Protein AF-A0A835IC21-F1 (afdb_monomer)

InterPro domains:
  IPR000070 Pectinesterase, catalytic [PF01095] (1-72)
  IPR002048 EF-hand domain [PS50222] (83-115)
  IPR011050 Pectin lyase fold/virulence factor [SSF51126] (4-83)
  IPR011992 EF-hand domain pair [SSF47473] (76-112)
  IPR012334 Pectin lyase fold [G3DSA:2.160.20.10] (1-68)

Sequence (115 aa):
MQFYICDLIRPEGWRPWNDTTDYFLDSLHYLEFENHGPVYSITGRVKWPGHHRLNDPRQATNFTVSEFIQGDLWLLSTSIEFLVGEEFDEWIRKVDVGYDGRIRYEEFIQRMVAK

Nearest PDB structures (foldseek):
  1xg2-assembly1_A  TM=9.188E-01  e=4.253E-06  Solanum lycopersicum
  1gq8-assembly1_A  TM=9.320E-01  e=1.401E-05  Daucus carota
  3ox6-assembly5_E  TM=3.677E-01  e=7.317E-01  Homo sapiens

pLDD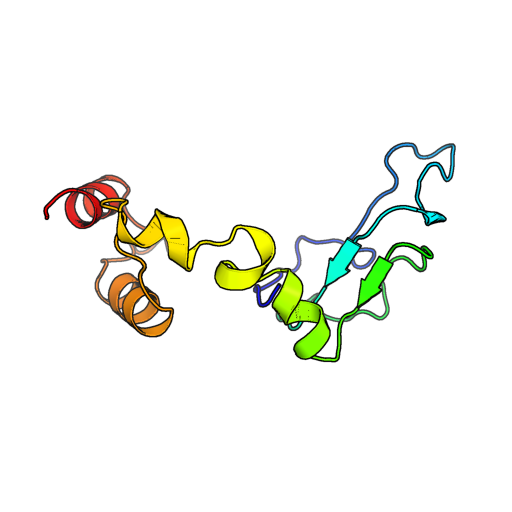T: mean 80.65, std 12.56, range [49.5, 94.94]

Organism: NCBI:txid261450

Mean predicted aligned error: 11.68 Å

Secondary structure (DSSP, 8-state):
---B--TTS-TT----SSTT--TTTTT--EEE-S-BSTT--GGGS---TTEEE--SHHHHHTTSHHHHH-GGGTGGGSS-----HHHHHHHHHHS---TTS---HHHHHHHHH--

Solvent-accessible surface area (backbone atoms only — not comparable to full-atom values): 7253 Å² total; per-residue (Å²): 109,65,43,82,39,60,75,86,54,58,56,37,76,68,76,73,93,45,98,89,51,78,74,55,42,67,74,42,85,47,78,47,32,76,53,39,56,86,52,47,59,66,89,47,39,63,88,41,74,16,51,42,76,53,84,52,69,78,69,53,47,58,73,34,59,56,63,58,69,45,32,79,82,49,48,83,76,44,95,63,82,81,65,52,70,70,56,42,53,54,45,58,71,72,44,78,58,42,100,84,75,44,73,53,65,70,64,51,49,51,69,74,62,73,118

Foldseek 3Di:
DQEEDEPVQDLQNDDDPDPPDCPCLQPAAAEDENYDYDSPDNPSHDPGNNYDYDPDVVVVVCVDCCNVVVCVVPVVVDPQDDQDPVSVVVVLVVFPQPPVRDGDPVSVCCVRPVD

Structure (mmCIF, N/CA/C/O backbone):
data_AF-A0A835IC21-F1
#
_entry.id   AF-A0A835IC21-F1
#
loop_
_atom_site.group_PDB
_atom_site.id
_atom_site.type_symbol
_atom_site.label_atom_id
_atom_site.label_alt_id
_atom_site.label_comp_id
_atom_site.label_asym_id
_atom_site.label_entity_id
_atom_site.label_seq_id
_atom_site.pdbx_PDB_ins_code
_atom_site.Cartn_x
_atom_site.Cartn_y
_atom_site.Cartn_z
_atom_site.occupancy
_atom_site.B_iso_or_equiv
_atom_site.auth_seq_id
_atom_site.auth_comp_id
_atom_site.auth_asym_id
_atom_site.auth_atom_id
_atom_site.pdbx_PDB_model_num
ATOM 1 N N . MET A 1 1 ? -2.817 -4.189 0.912 1.00 90.62 1 MET A N 1
ATOM 2 C CA . MET A 1 1 ? -2.297 -5.572 0.978 1.00 90.62 1 MET A CA 1
ATOM 3 C C . MET A 1 1 ? -3.426 -6.522 1.319 1.00 90.62 1 MET A C 1
ATOM 5 O O . MET A 1 1 ? -4.426 -6.033 1.820 1.00 90.62 1 MET A O 1
ATOM 9 N N . GLN A 1 2 ? -3.264 -7.823 1.062 1.00 91.81 2 GLN A N 1
ATOM 10 C CA . GLN A 1 2 ? -4.256 -8.862 1.374 1.00 91.81 2 GLN A CA 1
ATOM 11 C C . GLN A 1 2 ? -5.624 -8.612 0.716 1.00 91.81 2 GLN A C 1
ATOM 13 O O . GLN A 1 2 ? -6.671 -8.869 1.299 1.00 91.81 2 GLN A O 1
ATOM 18 N N . PHE A 1 3 ? -5.616 -8.108 -0.524 1.00 88.44 3 PHE A N 1
ATOM 19 C CA . PHE A 1 3 ? -6.832 -7.849 -1.300 1.00 88.44 3 PHE A CA 1
ATOM 20 C C . PHE A 1 3 ? -7.011 -8.841 -2.453 1.00 88.44 3 PHE A C 1
ATOM 22 O O . PHE A 1 3 ? -6.039 -9.350 -3.020 1.00 88.44 3 PHE A O 1
ATOM 29 N N . TYR A 1 4 ? -8.270 -9.051 -2.843 1.00 87.50 4 TYR A N 1
ATOM 30 C CA . TYR A 1 4 ? -8.621 -9.682 -4.112 1.00 87.50 4 TYR A CA 1
ATOM 31 C C . TYR A 1 4 ? -8.406 -8.695 -5.270 1.00 87.50 4 TYR A C 1
ATOM 33 O O . TYR A 1 4 ? -8.942 -7.587 -5.258 1.00 87.50 4 TYR A O 1
ATOM 41 N N . ILE A 1 5 ? -7.643 -9.103 -6.284 1.00 86.06 5 ILE A N 1
ATOM 42 C CA . ILE A 1 5 ? -7.370 -8.338 -7.504 1.00 86.06 5 ILE A CA 1
ATOM 43 C C . ILE A 1 5 ? -8.051 -9.036 -8.682 1.00 86.06 5 ILE A C 1
ATOM 45 O O . ILE A 1 5 ? -7.677 -10.147 -9.069 1.00 86.06 5 ILE A O 1
ATOM 49 N N . CYS A 1 6 ? -9.048 -8.367 -9.261 1.00 83.62 6 CYS A N 1
ATOM 50 C CA . CYS A 1 6 ? -9.743 -8.838 -10.455 1.00 83.62 6 CYS A CA 1
ATOM 51 C C . CYS A 1 6 ? -8.893 -8.683 -11.729 1.00 83.62 6 CYS A C 1
ATOM 53 O O . CYS A 1 6 ? -7.818 -8.083 -11.734 1.00 83.62 6 CYS A O 1
ATOM 55 N N . ASP A 1 7 ? -9.401 -9.219 -12.832 1.00 85.25 7 ASP A N 1
ATOM 56 C CA . ASP A 1 7 ? -8.752 -9.236 -14.143 1.00 85.25 7 ASP A CA 1
ATOM 57 C C . ASP A 1 7 ? -8.783 -7.904 -14.906 1.00 85.25 7 ASP A C 1
ATOM 59 O O . ASP A 1 7 ? -8.181 -7.787 -15.972 1.00 85.25 7 ASP A O 1
ATOM 63 N N . LEU A 1 8 ? -9.412 -6.871 -14.338 1.00 88.19 8 LEU A N 1
ATOM 64 C CA . LEU A 1 8 ? -9.409 -5.518 -14.896 1.00 88.19 8 LEU A CA 1
ATOM 65 C C . LEU A 1 8 ? -8.038 -4.829 -14.775 1.00 88.19 8 LEU A C 1
ATOM 67 O O . LEU A 1 8 ? -7.738 -3.891 -15.517 1.00 88.19 8 LEU A O 1
ATOM 71 N N . ILE A 1 9 ? -7.204 -5.261 -13.825 1.00 87.19 9 ILE A N 1
ATOM 72 C CA . ILE A 1 9 ? -5.878 -4.681 -13.610 1.00 87.19 9 ILE A CA 1
ATOM 73 C C . ILE A 1 9 ? -4.905 -5.240 -14.645 1.00 87.19 9 ILE A C 1
ATOM 75 O O . ILE A 1 9 ? -4.754 -6.452 -14.787 1.00 87.19 9 ILE A O 1
ATOM 79 N N . ARG A 1 10 ? -4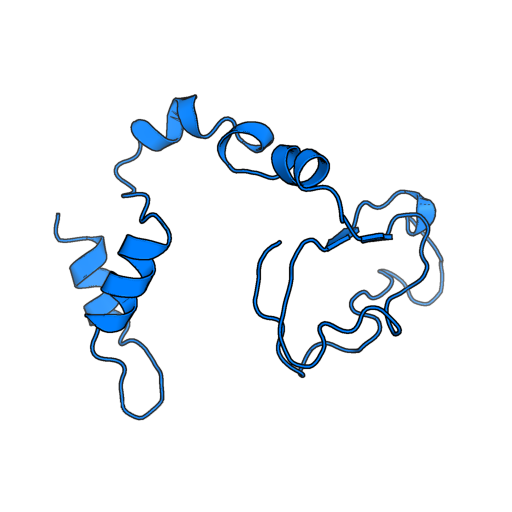.208 -4.346 -15.357 1.00 88.31 10 ARG A N 1
ATOM 80 C CA . ARG A 1 10 ? -3.192 -4.752 -16.336 1.00 88.31 10 ARG A CA 1
ATOM 81 C C . ARG A 1 10 ? -2.056 -5.534 -15.657 1.00 88.31 10 ARG A C 1
ATOM 83 O O . ARG A 1 10 ? -1.721 -5.211 -14.514 1.00 88.31 10 ARG A O 1
ATOM 90 N N . PRO A 1 11 ? -1.411 -6.498 -16.338 1.00 88.56 11 PRO A N 1
ATOM 91 C CA . PRO A 1 11 ? -0.324 -7.292 -15.757 1.00 88.56 11 PRO A CA 1
ATOM 92 C C . PRO A 1 11 ? 0.819 -6.459 -15.156 1.00 88.56 11 PRO A C 1
ATOM 94 O O . PRO A 1 11 ? 1.391 -6.863 -14.143 1.00 88.56 11 PRO A O 1
ATOM 97 N N . GLU A 1 12 ? 1.098 -5.280 -15.718 1.00 90.94 12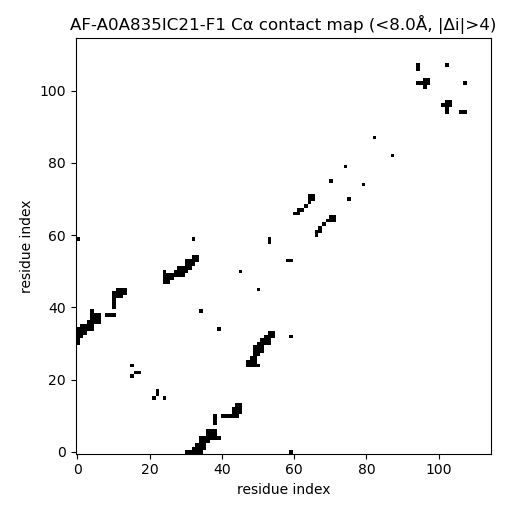 GLU A N 1
ATOM 98 C CA . GLU A 1 12 ? 2.109 -4.330 -15.237 1.00 90.94 12 GLU A CA 1
ATOM 99 C C . GLU A 1 12 ? 1.788 -3.777 -13.841 1.00 90.94 12 GLU A C 1
ATOM 101 O O . GLU A 1 12 ? 2.701 -3.441 -13.083 1.00 90.94 12 GLU A O 1
ATOM 106 N N . GLY A 1 13 ? 0.504 -3.730 -13.470 1.00 91.00 13 GLY A N 1
ATOM 107 C CA . GLY A 1 13 ? -0.018 -3.256 -12.184 1.00 91.00 13 GLY A CA 1
ATOM 108 C C . GLY A 1 13 ? 0.031 -1.736 -12.025 1.00 91.00 13 GLY A C 1
ATOM 109 O O . GLY A 1 13 ? -0.979 -1.104 -11.725 1.00 91.00 13 GLY A O 1
ATOM 110 N N . TRP A 1 14 ? 1.190 -1.143 -12.294 1.00 91.38 14 TRP A N 1
ATOM 111 C CA . TRP A 1 14 ? 1.477 0.274 -12.088 1.00 91.38 14 TRP A CA 1
ATOM 112 C C . TRP A 1 14 ? 1.776 0.969 -13.419 1.00 91.38 14 TRP A C 1
ATOM 114 O O . TRP A 1 14 ? 2.129 0.330 -14.411 1.00 91.38 14 TRP A O 1
ATOM 124 N N . ARG A 1 15 ? 1.608 2.294 -13.463 1.00 91.75 15 ARG A N 1
ATOM 125 C CA . ARG A 1 15 ? 1.932 3.116 -14.641 1.00 91.75 15 ARG A CA 1
ATOM 126 C C . ARG A 1 15 ? 2.753 4.339 -14.236 1.00 91.75 15 ARG A C 1
ATOM 128 O O . ARG A 1 15 ? 2.540 4.829 -13.124 1.00 91.75 15 ARG A O 1
ATOM 135 N N . PRO A 1 16 ? 3.695 4.793 -15.076 1.00 91.81 16 PRO A N 1
ATOM 136 C CA . PRO A 1 16 ? 4.447 5.993 -14.767 1.00 91.81 16 PRO A CA 1
ATOM 137 C C . PRO A 1 16 ? 3.485 7.178 -14.672 1.00 91.81 16 PRO A C 1
ATOM 139 O O . PRO A 1 16 ? 2.409 7.186 -15.277 1.00 91.81 16 PRO A O 1
ATOM 142 N N . TRP A 1 17 ? 3.866 8.181 -13.888 1.00 89.94 17 TRP A N 1
ATOM 143 C CA . TRP A 1 17 ? 3.110 9.429 -13.832 1.00 89.94 17 TRP A CA 1
ATOM 144 C C . TRP A 1 17 ? 3.181 10.187 -15.165 1.00 89.94 17 TRP A C 1
ATOM 146 O O . TRP A 1 17 ? 2.189 10.758 -15.612 1.00 89.94 17 TRP A O 1
ATOM 156 N N . ASN A 1 18 ? 4.354 10.166 -15.802 1.00 87.81 18 ASN A N 1
ATOM 157 C CA . ASN A 1 18 ? 4.615 10.770 -17.101 1.00 87.81 18 ASN A CA 1
ATOM 158 C C . ASN A 1 18 ? 5.297 9.743 -18.014 1.00 87.81 18 ASN A C 1
ATOM 160 O O . ASN A 1 18 ? 6.340 9.204 -17.658 1.00 87.81 18 ASN A O 1
ATOM 164 N N . ASP A 1 19 ? 4.746 9.529 -19.207 1.00 82.69 19 ASP A N 1
ATOM 165 C CA . ASP A 1 19 ? 5.241 8.549 -20.185 1.00 82.69 19 ASP A CA 1
ATOM 166 C C . ASP A 1 19 ? 6.586 8.936 -20.833 1.00 82.69 19 ASP A C 1
ATOM 168 O O . ASP A 1 19 ? 7.175 8.144 -21.564 1.00 82.69 19 ASP A O 1
ATOM 172 N N . THR A 1 20 ? 7.074 10.158 -20.595 1.00 80.50 20 THR A N 1
ATOM 173 C CA . THR A 1 20 ? 8.311 10.685 -21.205 1.00 80.50 20 THR A CA 1
ATOM 174 C C . THR A 1 20 ? 9.496 10.766 -20.245 1.00 80.50 20 THR A C 1
ATOM 176 O O . THR A 1 20 ? 10.610 11.046 -20.684 1.00 80.50 20 THR A O 1
ATOM 179 N N . THR A 1 21 ? 9.285 10.538 -18.946 1.00 77.88 21 THR A N 1
ATOM 180 C CA . THR A 1 21 ? 10.328 10.695 -17.922 1.00 77.88 21 THR A CA 1
ATOM 181 C C . THR A 1 21 ? 10.175 9.671 -16.810 1.00 77.88 21 THR A C 1
ATOM 183 O O . THR A 1 21 ? 9.103 9.580 -16.214 1.00 77.88 21 THR A O 1
ATOM 186 N N . ASP A 1 22 ? 11.277 9.032 -16.424 1.00 83.56 22 ASP A N 1
ATOM 187 C CA . ASP A 1 22 ? 11.331 8.034 -15.342 1.00 83.56 22 ASP A CA 1
ATOM 188 C C . ASP A 1 22 ? 11.315 8.654 -13.931 1.00 83.56 22 ASP A C 1
ATOM 190 O O . ASP A 1 22 ? 11.882 8.119 -12.978 1.00 83.56 22 ASP A O 1
ATOM 194 N N . TYR A 1 23 ? 10.684 9.817 -13.780 1.00 86.00 23 TYR A N 1
ATOM 195 C CA . TYR A 1 23 ? 10.702 10.569 -12.535 1.00 86.00 23 TYR A CA 1
ATOM 196 C C . TYR A 1 23 ? 10.050 9.764 -11.402 1.00 86.00 23 TYR A C 1
ATOM 198 O O . TYR A 1 23 ? 8.948 9.235 -11.558 1.00 86.00 23 TYR A O 1
ATOM 206 N N . PHE A 1 24 ? 10.748 9.688 -10.266 1.00 88.12 24 PHE A N 1
ATOM 207 C CA . PHE A 1 24 ? 10.377 8.954 -9.052 1.00 88.12 24 PHE A CA 1
ATOM 208 C C . PHE A 1 24 ? 10.315 7.428 -9.150 1.00 88.12 24 PHE A C 1
ATOM 210 O O . PHE A 1 24 ? 10.028 6.796 -8.137 1.00 88.12 24 PHE A O 1
ATOM 217 N N . LEU A 1 25 ? 10.560 6.803 -10.306 1.00 91.62 25 LEU A N 1
ATOM 218 C CA . LEU A 1 25 ? 10.443 5.340 -10.424 1.00 91.62 25 LEU A CA 1
ATOM 219 C C . LEU A 1 25 ? 11.463 4.595 -9.546 1.00 91.62 25 LEU A C 1
ATOM 221 O O . LEU A 1 25 ? 11.239 3.454 -9.141 1.00 91.62 25 LEU A O 1
ATOM 225 N N . ASP A 1 26 ? 12.573 5.252 -9.231 1.00 91.12 26 ASP A N 1
ATOM 226 C CA . ASP A 1 26 ? 13.617 4.782 -8.332 1.00 91.12 26 ASP A CA 1
ATOM 227 C C . ASP A 1 26 ? 13.354 5.099 -6.851 1.00 91.12 26 ASP A C 1
ATOM 229 O O . ASP A 1 26 ? 13.812 4.353 -5.989 1.00 91.12 26 ASP A O 1
ATOM 233 N N . SER A 1 27 ? 12.616 6.174 -6.554 1.00 92.00 27 SER A N 1
ATOM 234 C CA . SER A 1 27 ? 12.385 6.667 -5.189 1.00 92.00 27 SER A CA 1
ATOM 235 C C . SER A 1 27 ? 10.989 6.389 -4.625 1.00 92.00 27 SER A C 1
ATOM 237 O O . SER A 1 27 ? 10.748 6.633 -3.444 1.00 92.00 27 SER A O 1
ATOM 239 N N . LEU A 1 28 ? 10.030 5.975 -5.456 1.00 93.88 28 LEU A N 1
ATOM 240 C CA . LEU A 1 28 ? 8.682 5.625 -5.007 1.00 93.88 28 LEU A CA 1
ATOM 241 C C . LEU A 1 28 ? 8.704 4.354 -4.149 1.00 93.88 28 LEU A C 1
ATOM 243 O O . LEU A 1 28 ? 9.639 3.566 -4.210 1.00 93.88 28 LEU A O 1
ATOM 247 N N . HIS A 1 29 ? 7.647 4.134 -3.369 1.00 93.31 29 HIS A N 1
ATOM 248 C CA . HIS A 1 29 ? 7.471 2.908 -2.592 1.00 93.31 29 HIS A CA 1
ATOM 249 C C . HIS A 1 29 ? 6.096 2.309 -2.887 1.00 93.31 29 HIS A C 1
ATOM 251 O O . HIS A 1 29 ? 5.106 2.628 -2.228 1.00 93.31 29 HIS A O 1
ATOM 257 N N . TYR A 1 30 ? 6.026 1.451 -3.905 1.00 94.19 30 TYR A N 1
ATOM 258 C CA . TYR A 1 30 ? 4.821 0.691 -4.246 1.00 94.19 30 TYR A CA 1
ATOM 259 C C . TYR A 1 30 ? 4.955 -0.748 -3.783 1.00 94.19 30 TYR A C 1
ATOM 261 O O . TYR A 1 30 ? 5.918 -1.427 -4.126 1.00 94.19 30 TYR A O 1
ATOM 269 N N . LEU A 1 31 ? 3.980 -1.202 -2.995 1.00 93.81 31 LEU A N 1
ATOM 270 C CA . LEU A 1 31 ? 4.074 -2.441 -2.235 1.00 93.81 31 LEU A CA 1
ATOM 271 C C . LEU A 1 31 ? 2.882 -3.355 -2.515 1.00 93.81 31 LEU A C 1
ATOM 273 O O . LEU A 1 31 ? 1.726 -2.939 -2.433 1.00 93.81 31 LEU A O 1
ATOM 277 N N . GLU A 1 32 ? 3.164 -4.626 -2.783 1.00 92.62 32 GLU A N 1
ATOM 278 C CA . GLU A 1 32 ? 2.160 -5.689 -2.875 1.00 92.62 32 GLU A CA 1
ATOM 279 C C . GLU A 1 32 ? 2.503 -6.798 -1.866 1.00 92.62 32 GLU A C 1
ATOM 281 O O . GLU A 1 32 ? 3.631 -7.290 -1.842 1.00 92.62 32 GLU A O 1
ATOM 286 N N . PHE A 1 33 ? 1.535 -7.194 -1.032 1.00 92.81 33 PHE A N 1
ATOM 287 C CA . PHE A 1 33 ? 1.670 -8.258 -0.028 1.00 92.81 33 PHE A CA 1
ATOM 288 C C . PHE A 1 33 ? 0.399 -9.107 -0.021 1.00 92.81 33 PHE A C 1
ATOM 290 O O . PHE A 1 33 ? -0.692 -8.550 0.112 1.00 92.81 33 PHE A O 1
ATOM 297 N N . GLU A 1 34 ? 0.551 -10.421 -0.208 1.00 91.81 34 GLU A N 1
ATOM 298 C CA . GLU A 1 34 ? -0.514 -11.440 -0.121 1.00 91.81 34 GLU A CA 1
ATOM 299 C C . GLU A 1 34 ? -1.826 -11.117 -0.866 1.00 91.81 34 GLU A C 1
ATOM 301 O O . GLU A 1 34 ? -2.917 -11.525 -0.469 1.00 91.81 34 GLU A O 1
ATOM 306 N N . ASN A 1 35 ? -1.738 -10.400 -1.987 1.00 89.81 35 ASN A N 1
ATOM 307 C CA . ASN A 1 35 ? -2.886 -10.226 -2.873 1.00 89.81 35 ASN A CA 1
ATOM 308 C C . ASN A 1 35 ? -3.170 -11.531 -3.642 1.00 89.81 35 ASN A C 1
ATOM 310 O O . ASN A 1 35 ? -2.248 -12.283 -3.969 1.00 89.81 35 ASN A O 1
ATOM 314 N N . HIS A 1 36 ? -4.434 -11.781 -3.973 1.00 87.81 36 HIS A N 1
ATOM 315 C CA . HIS A 1 36 ? -4.888 -12.995 -4.665 1.00 87.81 36 HIS A CA 1
ATOM 316 C C . HIS A 1 36 ? -5.916 -12.660 -5.761 1.00 87.81 36 HIS A C 1
ATOM 318 O O . HIS A 1 36 ? -6.350 -11.519 -5.867 1.00 87.81 36 HIS A O 1
ATOM 324 N N . GLY A 1 37 ? -6.295 -13.630 -6.601 1.00 85.19 37 GLY A N 1
ATOM 325 C CA . GLY A 1 37 ? -7.206 -13.427 -7.742 1.00 85.19 37 GLY A CA 1
ATOM 326 C C . GLY A 1 37 ? -6.546 -13.728 -9.093 1.00 85.19 37 GLY A C 1
ATOM 327 O O . GLY A 1 37 ? -5.368 -14.055 -9.128 1.00 85.19 37 GLY A O 1
ATOM 328 N N . PRO A 1 38 ? -7.262 -13.663 -10.223 1.00 78.00 38 PRO A N 1
ATOM 329 C CA . PRO A 1 38 ? -6.778 -14.162 -11.518 1.00 78.00 38 PRO A CA 1
ATOM 330 C C . PRO A 1 38 ? -5.506 -13.469 -12.042 1.00 78.00 38 PRO A C 1
ATOM 332 O O . PRO A 1 38 ? -4.682 -14.117 -12.685 1.00 78.00 38 PRO A O 1
ATOM 335 N N . VAL A 1 39 ? -5.298 -12.184 -11.728 1.00 69.94 39 VAL A N 1
ATOM 336 C CA . VAL A 1 39 ? -4.130 -11.389 -12.178 1.00 69.94 39 VAL A CA 1
ATOM 337 C C . VAL A 1 39 ? -3.134 -11.134 -11.032 1.00 69.94 39 VAL A C 1
ATOM 339 O O . VAL A 1 39 ? -2.330 -10.198 -11.045 1.00 69.94 39 VAL A O 1
ATOM 342 N N . TYR A 1 40 ? -3.133 -12.023 -10.030 1.00 66.81 40 TYR A N 1
ATOM 343 C CA . TYR A 1 40 ? -2.131 -12.010 -8.958 1.00 66.81 40 TYR A CA 1
ATOM 344 C C . TYR A 1 40 ? -0.711 -12.295 -9.465 1.00 66.81 40 TYR A C 1
ATOM 346 O O . TYR A 1 40 ? 0.259 -11.995 -8.768 1.00 66.81 40 TYR A O 1
ATOM 354 N N . SER A 1 41 ? -0.576 -12.909 -10.651 1.00 69.25 41 SER A N 1
ATOM 355 C CA . SER A 1 41 ? 0.731 -13.292 -11.173 1.00 69.25 41 SER A CA 1
ATOM 356 C C . SER A 1 41 ? 1.626 -12.066 -11.334 1.00 69.25 41 SER A C 1
ATOM 358 O O . SER A 1 41 ? 1.366 -11.160 -12.124 1.00 69.25 41 SER A O 1
ATOM 360 N N . ILE A 1 42 ? 2.724 -12.075 -10.586 1.00 65.62 42 ILE A N 1
ATOM 361 C CA . ILE A 1 42 ? 3.699 -10.985 -10.533 1.00 65.62 42 ILE A CA 1
ATOM 362 C C . ILE A 1 42 ? 4.639 -10.949 -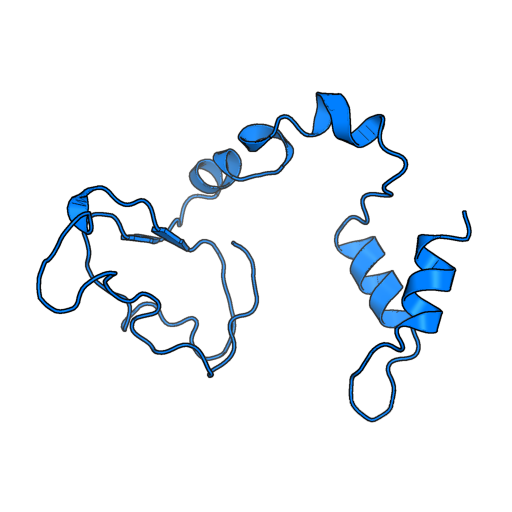11.738 1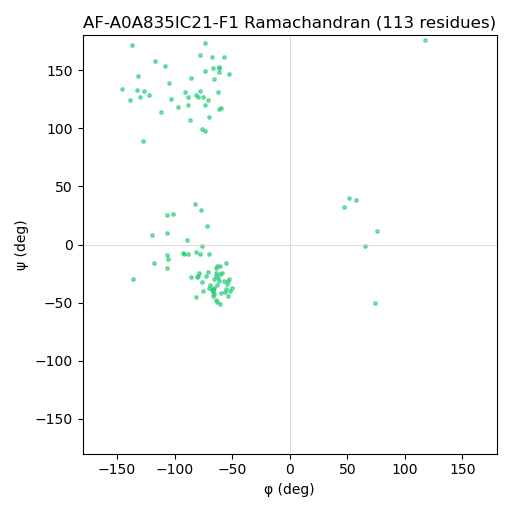.00 65.62 42 ILE A C 1
ATOM 364 O O . ILE A 1 42 ? 5.409 -10.005 -11.880 1.00 65.62 42 ILE A O 1
ATOM 368 N N . THR A 1 43 ? 4.607 -11.965 -12.606 1.00 73.75 43 THR A N 1
ATOM 369 C CA . THR A 1 43 ? 5.526 -12.072 -13.750 1.00 73.75 43 THR A CA 1
ATOM 370 C C . THR A 1 43 ? 5.403 -10.899 -14.719 1.00 73.75 43 THR A C 1
ATOM 372 O O . THR A 1 43 ? 6.362 -10.603 -15.425 1.00 73.75 43 THR A O 1
ATOM 375 N N . GLY A 1 44 ? 4.240 -10.241 -14.749 1.00 85.31 44 GLY A N 1
ATOM 376 C CA . GLY A 1 44 ? 3.982 -9.078 -15.595 1.00 85.31 44 GLY A CA 1
ATOM 377 C C . GLY A 1 44 ? 4.273 -7.724 -14.948 1.00 85.31 44 GLY A C 1
ATOM 378 O O . GLY A 1 44 ? 4.199 -6.730 -15.660 1.00 85.31 44 GLY A O 1
ATOM 379 N N . ARG A 1 45 ? 4.581 -7.654 -13.642 1.00 91.06 45 ARG A N 1
ATOM 380 C CA . ARG A 1 45 ? 4.709 -6.373 -12.926 1.00 91.06 45 ARG A CA 1
ATOM 381 C C . ARG A 1 45 ? 5.906 -5.560 -13.413 1.00 91.06 45 ARG A C 1
ATOM 383 O O . ARG A 1 45 ? 6.916 -6.105 -13.866 1.00 91.06 45 ARG A O 1
ATOM 390 N N . VAL A 1 46 ? 5.785 -4.239 -13.284 1.00 92.44 46 VAL A N 1
ATOM 391 C CA . VAL A 1 46 ? 6.888 -3.300 -13.526 1.00 92.44 46 VAL A CA 1
ATOM 392 C C . VAL A 1 46 ? 8.133 -3.682 -12.715 1.00 92.44 46 VAL A C 1
ATOM 394 O O . VAL A 1 46 ? 8.034 -4.182 -11.600 1.00 92.44 46 VAL A O 1
ATOM 397 N N . LYS A 1 47 ? 9.321 -3.427 -13.271 1.00 92.19 47 LYS A N 1
ATOM 398 C CA . LYS A 1 47 ? 10.619 -3.724 -12.630 1.00 92.19 47 LYS A CA 1
ATOM 399 C C . LYS A 1 47 ? 11.278 -2.482 -12.026 1.00 92.19 47 LYS A C 1
ATOM 401 O O . LYS A 1 47 ? 12.503 -2.390 -11.987 1.00 92.19 47 LYS A O 1
ATOM 406 N N . TRP A 1 48 ? 10.478 -1.489 -11.653 1.00 94.31 48 TRP A N 1
ATOM 407 C CA . TRP A 1 48 ? 11.003 -0.237 -11.118 1.00 94.31 48 TRP A CA 1
ATOM 408 C C . TRP A 1 48 ? 11.692 -0.474 -9.774 1.00 94.31 48 TRP A C 1
ATOM 410 O O .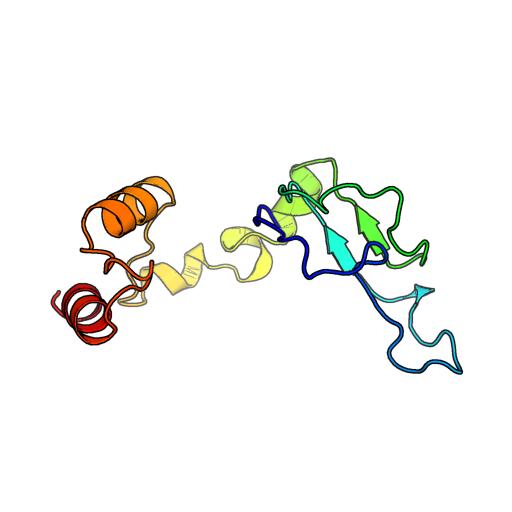 TRP A 1 48 ? 11.177 -1.273 -8.991 1.00 94.31 48 TRP A O 1
ATOM 420 N N . PRO A 1 49 ? 12.809 0.214 -9.472 1.00 94.00 49 PRO A N 1
ATOM 421 C CA . PRO A 1 49 ? 13.502 0.027 -8.200 1.00 94.00 49 PRO A CA 1
ATOM 422 C C . PRO A 1 49 ? 12.613 0.295 -6.981 1.00 94.00 49 PRO A C 1
ATOM 424 O O . PRO A 1 49 ? 12.780 -0.377 -5.969 1.00 94.00 49 PRO A O 1
ATOM 427 N N . GLY A 1 50 ? 11.650 1.216 -7.095 1.00 93.69 50 GLY A N 1
ATOM 428 C CA . GLY A 1 50 ? 10.688 1.536 -6.039 1.00 93.69 50 GLY A CA 1
ATOM 429 C C . GLY A 1 50 ? 9.482 0.588 -5.914 1.00 93.69 50 GLY A C 1
ATOM 430 O O . GLY A 1 50 ? 8.656 0.733 -5.009 1.00 93.69 50 GLY A O 1
ATOM 431 N N . HIS A 1 51 ? 9.321 -0.373 -6.831 1.00 93.62 51 HIS A N 1
ATOM 432 C CA . HIS A 1 51 ? 8.289 -1.407 -6.711 1.00 93.62 51 HIS A CA 1
ATOM 433 C C . HIS A 1 51 ? 8.839 -2.594 -5.924 1.00 93.62 51 HIS A C 1
ATOM 435 O O . HIS A 1 51 ? 9.880 -3.161 -6.261 1.00 93.62 51 HIS A O 1
ATOM 441 N N . HIS A 1 52 ? 8.122 -2.995 -4.877 1.00 91.69 52 HIS A N 1
ATOM 442 C CA . HIS A 1 52 ? 8.508 -4.122 -4.046 1.00 91.69 52 HIS A CA 1
ATOM 443 C C . HIS A 1 52 ? 7.337 -5.065 -3.798 1.00 91.69 52 HIS A C 1
ATOM 445 O O . HIS A 1 52 ? 6.247 -4.686 -3.367 1.00 91.69 52 HIS A O 1
ATOM 451 N N . ARG A 1 53 ? 7.606 -6.354 -3.985 1.00 89.38 53 ARG A N 1
ATOM 452 C CA . ARG A 1 53 ? 6.767 -7.410 -3.436 1.00 89.38 53 ARG A CA 1
ATOM 453 C C . ARG A 1 53 ? 7.261 -7.738 -2.038 1.00 89.38 53 ARG A C 1
ATOM 455 O O . ARG A 1 53 ? 8.393 -8.191 -1.873 1.00 89.38 53 ARG A O 1
ATOM 462 N N . LEU A 1 54 ? 6.392 -7.576 -1.054 1.00 92.44 54 LEU A N 1
ATOM 463 C CA . LEU A 1 54 ? 6.668 -8.044 0.292 1.00 92.44 54 LEU A CA 1
ATOM 464 C C . LEU A 1 54 ? 6.347 -9.542 0.347 1.00 92.44 54 LEU A C 1
ATOM 466 O O . LEU A 1 54 ? 5.270 -9.975 -0.063 1.00 92.44 54 LEU A O 1
ATOM 470 N N . ASN A 1 55 ? 7.299 -10.335 0.832 1.00 89.56 55 ASN A N 1
ATOM 471 C CA . ASN A 1 55 ? 7.106 -11.767 1.102 1.00 89.56 55 ASN A CA 1
ATOM 472 C C . ASN A 1 55 ? 7.281 -12.102 2.588 1.00 89.56 55 ASN A C 1
ATOM 474 O O . ASN A 1 55 ? 6.895 -13.185 3.011 1.00 89.56 55 ASN A O 1
ATOM 478 N N . ASP A 1 56 ? 7.875 -11.194 3.368 1.00 93.25 56 ASP A N 1
ATO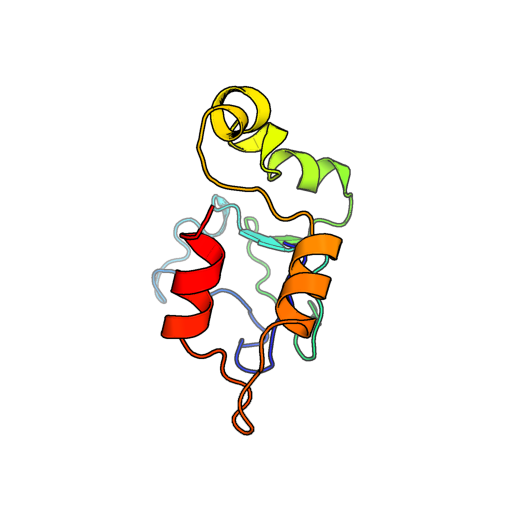M 479 C CA . ASP A 1 56 ? 7.996 -11.334 4.816 1.00 93.25 56 ASP A CA 1
ATOM 480 C C . ASP A 1 56 ? 6.856 -10.551 5.482 1.00 93.25 56 ASP A C 1
ATOM 482 O O . ASP A 1 56 ? 6.813 -9.322 5.340 1.00 93.25 56 ASP A O 1
ATOM 486 N N . PRO A 1 57 ? 5.960 -11.219 6.228 1.00 93.25 57 PRO A N 1
ATOM 487 C CA . PRO A 1 57 ? 4.905 -10.554 6.986 1.00 93.25 57 PRO A CA 1
ATOM 488 C C . PRO A 1 57 ? 5.421 -9.443 7.906 1.00 93.25 57 PRO A C 1
ATOM 490 O O . PRO A 1 57 ? 4.733 -8.447 8.099 1.00 93.25 57 PRO A O 1
ATOM 493 N N . ARG A 1 58 ? 6.661 -9.547 8.408 1.00 94.81 58 ARG A N 1
ATOM 494 C CA . ARG A 1 58 ? 7.272 -8.513 9.262 1.00 94.81 58 ARG A CA 1
ATOM 495 C C . ARG A 1 58 ? 7.445 -7.168 8.558 1.00 94.81 58 ARG A C 1
ATOM 497 O O . ARG A 1 58 ? 7.419 -6.134 9.211 1.00 94.81 58 ARG A O 1
ATOM 504 N N . GLN A 1 59 ? 7.616 -7.162 7.236 1.00 93.94 59 GLN A N 1
ATOM 505 C CA . GLN A 1 59 ? 7.688 -5.919 6.459 1.00 93.94 59 GLN A CA 1
ATOM 506 C C . GLN A 1 59 ? 6.298 -5.303 6.264 1.00 93.94 59 GLN A C 1
ATOM 508 O O . GLN A 1 59 ? 6.161 -4.084 6.212 1.00 93.94 59 GLN A O 1
ATOM 513 N N . ALA A 1 60 ? 5.266 -6.147 6.178 1.00 94.50 60 ALA A N 1
ATOM 514 C CA . ALA A 1 60 ? 3.877 -5.723 6.060 1.00 94.50 60 ALA A CA 1
ATOM 515 C C . ALA A 1 60 ? 3.328 -5.140 7.376 1.00 94.50 60 ALA A C 1
ATOM 517 O O . ALA A 1 60 ? 2.459 -4.271 7.333 1.00 94.50 60 ALA A O 1
ATOM 518 N N . THR A 1 61 ? 3.869 -5.553 8.531 1.00 94.56 61 THR A N 1
ATOM 519 C CA . THR A 1 61 ? 3.479 -5.061 9.864 1.00 94.56 61 THR A CA 1
ATOM 520 C C . THR A 1 61 ? 3.503 -3.534 9.964 1.00 94.56 61 THR A C 1
ATOM 522 O O . THR A 1 61 ? 2.547 -2.955 10.474 1.00 94.56 61 THR A O 1
ATOM 525 N N . ASN A 1 62 ? 4.498 -2.872 9.362 1.00 94.06 62 ASN A N 1
ATOM 526 C CA . ASN A 1 62 ? 4.624 -1.407 9.348 1.00 94.06 62 ASN A CA 1
ATOM 527 C C . ASN A 1 62 ? 3.447 -0.675 8.675 1.00 94.06 62 ASN A C 1
ATOM 529 O O . ASN A 1 62 ? 3.287 0.526 8.867 1.00 94.06 62 ASN A O 1
ATOM 533 N N . PHE A 1 63 ? 2.646 -1.377 7.869 1.00 94.06 63 PHE A N 1
ATOM 534 C CA . PHE A 1 63 ? 1.492 -0.834 7.144 1.00 94.06 63 PHE A CA 1
ATOM 535 C C . PHE A 1 63 ? 0.153 -1.271 7.752 1.00 94.06 63 PHE A C 1
ATOM 537 O O . PHE A 1 63 ? -0.901 -1.077 7.145 1.00 94.06 63 PHE A O 1
ATOM 544 N N . THR A 1 64 ? 0.179 -1.887 8.934 1.00 92.38 64 THR A N 1
ATOM 545 C CA . THR A 1 64 ? -1.031 -2.211 9.695 1.00 92.38 64 THR A CA 1
ATOM 546 C C . THR A 1 64 ? -1.579 -0.974 10.402 1.00 92.38 64 THR A C 1
ATOM 548 O O . THR A 1 64 ? -0.887 0.027 10.573 1.00 92.38 64 THR A O 1
ATOM 551 N N . VAL A 1 65 ? -2.836 -1.043 10.840 1.00 90.75 65 VAL A N 1
ATOM 552 C CA . VAL A 1 65 ? -3.504 0.048 11.568 1.00 90.75 65 VAL A CA 1
ATOM 553 C C . VAL A 1 65 ? -2.774 0.406 12.868 1.00 90.75 65 VAL A C 1
ATOM 555 O O . VAL A 1 65 ? -2.617 1.588 13.179 1.00 90.75 65 VAL A O 1
ATOM 558 N N . SER A 1 66 ? -2.310 -0.603 13.607 1.00 92.44 66 SER A N 1
ATOM 559 C CA . SER A 1 66 ? -1.590 -0.401 14.867 1.00 92.44 66 SER A CA 1
ATOM 560 C C . SER A 1 66 ? -0.269 0.342 14.634 1.00 92.44 66 SER A C 1
ATOM 562 O O . SER A 1 66 ? -0.034 1.372 15.254 1.00 92.44 66 SER A O 1
ATOM 564 N N . GLU A 1 67 ? 0.538 -0.076 13.656 1.00 94.81 67 GLU A N 1
ATOM 565 C CA . GLU A 1 67 ? 1.862 0.524 13.434 1.00 94.81 67 GLU A CA 1
ATOM 566 C C . GLU A 1 67 ? 1.821 1.834 12.633 1.00 94.81 67 GLU A C 1
ATOM 568 O O . GLU A 1 67 ? 2.473 2.813 12.995 1.00 94.81 67 GLU A O 1
ATOM 573 N N . PHE A 1 68 ? 1.058 1.884 11.536 1.00 94.94 68 PHE A N 1
ATOM 574 C CA . PHE A 1 68 ? 1.140 2.995 10.581 1.00 94.94 68 PHE A CA 1
ATOM 575 C C . PHE A 1 68 ? 0.456 4.266 11.089 1.00 94.94 68 PHE A C 1
ATOM 577 O O . PHE A 1 68 ? 0.954 5.372 10.882 1.00 94.94 68 PHE A O 1
ATOM 584 N N . ILE A 1 69 ? -0.697 4.112 11.746 1.00 93.12 69 ILE A N 1
ATOM 585 C CA . ILE A 1 69 ? -1.516 5.237 12.222 1.00 93.12 69 ILE A CA 1
ATOM 586 C C . ILE A 1 69 ? -1.711 5.240 13.736 1.00 93.12 69 ILE A C 1
ATOM 588 O O . ILE A 1 69 ? -2.510 6.035 14.230 1.00 93.12 69 ILE A O 1
ATOM 592 N N . GLN A 1 70 ? -1.013 4.366 14.473 1.00 93.81 70 GLN A N 1
ATOM 593 C CA . GLN A 1 70 ? -1.148 4.241 15.930 1.00 93.81 70 GLN A CA 1
ATOM 594 C C . GLN A 1 70 ? -2.611 4.074 16.353 1.00 93.81 70 GLN A C 1
ATOM 596 O O . GLN A 1 70 ? -3.069 4.685 17.319 1.00 93.81 70 GLN A O 1
ATOM 601 N N . GLY A 1 71 ? -3.364 3.282 15.580 1.00 88.56 71 GLY A N 1
ATOM 602 C CA . GLY A 1 71 ? -4.815 3.161 15.711 1.00 88.56 71 GLY A CA 1
ATOM 603 C C . GLY A 1 71 ? -5.264 2.782 17.121 1.00 88.56 71 GLY A C 1
ATOM 604 O O . GLY A 1 71 ? -6.268 3.302 17.600 1.00 88.56 71 GLY A O 1
ATOM 605 N N . ASP A 1 72 ? -4.470 1.976 17.823 1.00 87.69 72 ASP A N 1
ATOM 606 C CA . ASP A 1 72 ? -4.746 1.529 19.192 1.00 87.69 72 ASP A CA 1
ATOM 607 C C . ASP A 1 72 ? -4.895 2.692 20.192 1.00 87.69 72 ASP A C 1
ATOM 609 O O . ASP A 1 72 ? -5.583 2.551 21.202 1.00 87.69 72 ASP A O 1
ATOM 613 N N . LEU A 1 73 ? -4.298 3.860 19.912 1.00 89.00 73 LEU A N 1
ATOM 614 C CA . LEU A 1 73 ? -4.364 5.036 20.786 1.00 89.00 73 LEU A CA 1
ATOM 615 C C . LEU A 1 73 ? -5.669 5.829 20.659 1.00 89.00 73 LEU A C 1
ATOM 617 O O . LEU A 1 73 ? -6.038 6.539 21.594 1.00 89.00 73 LEU A O 1
ATOM 621 N N . TRP A 1 74 ? -6.339 5.774 19.506 1.00 86.62 74 TRP A N 1
ATOM 622 C CA . TRP A 1 74 ? -7.424 6.711 19.198 1.00 86.62 74 TRP A CA 1
ATOM 623 C C . TRP A 1 74 ? -8.658 6.065 18.579 1.00 86.62 74 TRP A C 1
ATOM 625 O O . TRP A 1 74 ? -9.763 6.540 18.838 1.00 86.62 74 TRP A O 1
ATOM 635 N N . LEU A 1 75 ? -8.532 4.962 17.840 1.00 82.75 75 LEU A N 1
ATOM 636 C CA . LEU A 1 75 ? -9.691 4.292 17.245 1.00 82.75 75 LEU A CA 1
ATOM 637 C C . LEU A 1 75 ? -10.657 3.764 18.307 1.00 82.75 75 LEU A C 1
ATOM 639 O O . LEU A 1 75 ? -11.864 3.882 18.124 1.00 82.75 75 LEU A O 1
ATOM 643 N N . LEU A 1 76 ? -10.156 3.303 19.458 1.00 73.00 76 LEU A N 1
ATOM 644 C CA . LEU A 1 76 ? -10.993 2.856 20.583 1.00 73.00 76 LEU A CA 1
ATOM 645 C C . LEU A 1 76 ? -11.865 3.972 21.184 1.00 73.00 76 LEU A C 1
ATOM 647 O O . LEU A 1 76 ? -12.833 3.689 21.884 1.00 73.00 76 LEU A O 1
ATOM 651 N N . SER A 1 77 ? -11.523 5.238 20.927 1.00 76.19 77 SER A N 1
ATOM 652 C CA . SER A 1 77 ? -12.316 6.404 21.344 1.00 76.19 77 SER A CA 1
ATOM 653 C C . SER A 1 77 ? -13.313 6.874 20.284 1.00 76.19 77 SER A C 1
ATOM 655 O O . SER A 1 77 ? -14.136 7.749 20.553 1.00 76.19 77 SER A O 1
ATOM 657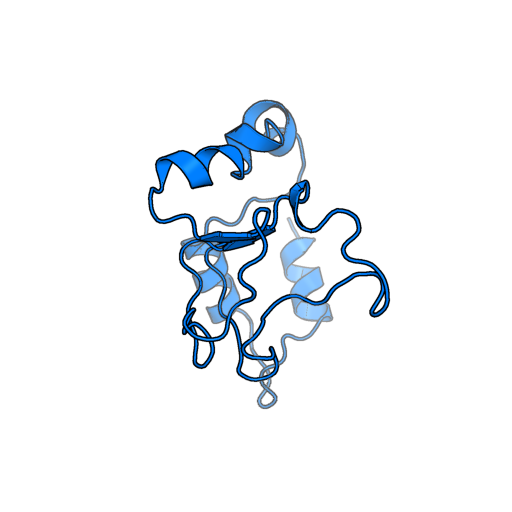 N N . THR A 1 78 ? -13.252 6.301 19.082 1.00 71.62 78 THR A N 1
ATOM 658 C CA . THR A 1 78 ? -14.240 6.554 18.037 1.00 71.62 78 THR A CA 1
ATOM 659 C C . THR A 1 78 ? -15.421 5.606 18.217 1.00 71.62 78 THR A C 1
ATOM 661 O O . THR A 1 78 ? -15.244 4.441 18.556 1.00 71.62 78 THR A O 1
ATOM 664 N N . SER A 1 79 ? -16.640 6.070 17.944 1.00 65.31 79 SER A N 1
ATOM 665 C CA . SER A 1 79 ? -17.844 5.220 17.906 1.00 65.31 79 SER A CA 1
ATOM 666 C C . SER A 1 79 ? -17.886 4.294 16.678 1.00 65.31 79 SER A C 1
ATOM 668 O O . SER A 1 79 ? -18.948 3.809 16.304 1.00 65.31 79 SER A O 1
ATOM 670 N N . ILE A 1 80 ? -16.752 4.103 16.000 1.00 65.50 80 ILE A N 1
ATOM 671 C CA . ILE A 1 80 ? -16.638 3.252 14.822 1.00 65.50 80 ILE A CA 1
ATOM 672 C C . ILE A 1 80 ? -16.362 1.838 15.334 1.00 65.50 80 ILE A C 1
ATOM 674 O O . ILE A 1 80 ? -15.266 1.556 15.817 1.00 65.50 80 ILE A O 1
ATOM 678 N N . GLU A 1 81 ? -17.357 0.951 15.248 1.00 62.91 81 GLU A N 1
ATOM 679 C CA . GLU A 1 81 ? -17.151 -0.477 15.515 1.00 62.91 81 GLU A CA 1
ATOM 680 C C . GLU A 1 81 ? -16.138 -1.026 14.491 1.00 62.91 81 GLU A C 1
ATOM 682 O O . GLU A 1 81 ? -16.375 -1.012 13.280 1.00 62.91 81 GLU A O 1
ATOM 687 N N . PHE A 1 82 ? -14.980 -1.489 14.972 1.00 59.75 82 PHE A N 1
ATOM 688 C CA . PHE A 1 82 ? -14.034 -2.239 14.154 1.00 59.75 82 PHE A CA 1
ATOM 689 C C . PHE A 1 82 ? -14.572 -3.657 13.996 1.00 59.75 82 PHE A C 1
ATOM 691 O O . PHE A 1 82 ? -14.424 -4.478 14.896 1.00 59.75 82 PHE A O 1
ATOM 698 N N . LEU A 1 83 ? -15.203 -3.941 12.858 1.00 59.66 83 LEU A N 1
ATOM 699 C CA . LEU A 1 83 ? -15.535 -5.315 12.504 1.00 59.66 83 LEU A CA 1
ATOM 700 C C . LEU A 1 83 ? -14.224 -6.038 12.182 1.00 59.66 83 LEU A C 1
ATOM 702 O O . LEU A 1 83 ? -13.583 -5.763 11.164 1.00 59.66 83 LEU A O 1
ATOM 706 N N . VAL A 1 84 ? -13.811 -6.958 13.052 1.00 61.97 84 VAL A N 1
ATOM 707 C CA . VAL A 1 84 ? -12.761 -7.926 12.702 1.00 61.97 84 VAL A CA 1
ATOM 708 C C . VAL A 1 84 ? -13.244 -8.774 11.521 1.00 61.97 84 VAL A C 1
ATOM 710 O O . VAL A 1 84 ? -14.444 -8.967 11.342 1.00 61.97 84 VAL A O 1
ATOM 713 N N . GLY A 1 85 ? -12.322 -9.276 10.691 1.00 58.44 85 GLY A N 1
ATOM 714 C CA . GLY A 1 85 ? -12.657 -9.916 9.407 1.00 58.44 85 GLY A CA 1
ATOM 715 C C . GLY A 1 85 ? -13.747 -10.994 9.491 1.00 58.44 85 GLY A C 1
ATOM 716 O O . GLY A 1 85 ? -14.623 -11.036 8.637 1.00 58.44 85 GLY A O 1
ATOM 717 N N . GLU A 1 86 ? -13.765 -11.795 10.560 1.00 66.75 86 GLU A N 1
ATOM 718 C CA . GLU A 1 86 ? -14.808 -12.807 10.782 1.00 66.75 86 GLU A CA 1
ATOM 719 C C . GLU A 1 86 ? -16.191 -12.198 11.069 1.00 66.75 86 GLU A C 1
ATOM 721 O O . GLU A 1 86 ? -17.198 -12.693 10.562 1.00 66.75 86 GLU A O 1
ATOM 726 N N . GLU A 1 87 ? -16.254 -11.105 11.834 1.00 66.69 87 GLU A N 1
ATOM 727 C CA . GLU A 1 87 ? -17.496 -10.374 12.110 1.00 66.69 87 GLU A CA 1
ATOM 728 C C . GLU A 1 87 ? -17.998 -9.647 10.863 1.00 66.69 87 GLU A C 1
ATOM 730 O O . GLU A 1 87 ? -19.201 -9.620 10.612 1.00 66.69 87 GLU A O 1
ATOM 735 N N . PHE A 1 88 ? -17.088 -9.100 10.052 1.00 65.62 88 PHE A N 1
ATOM 736 C CA . PHE A 1 88 ? -17.432 -8.495 8.769 1.00 65.62 88 PHE A CA 1
ATOM 737 C C . PHE A 1 88 ? -17.954 -9.538 7.772 1.00 65.62 88 PHE A C 1
ATOM 739 O O . PHE A 1 88 ? -18.957 -9.295 7.107 1.00 65.62 88 PHE A O 1
ATOM 746 N N . ASP A 1 89 ? -17.333 -10.715 7.695 1.00 64.88 89 ASP A N 1
ATOM 747 C CA . ASP A 1 89 ? -17.777 -11.804 6.819 1.00 64.88 89 ASP A CA 1
ATOM 748 C C . ASP A 1 89 ? -19.134 -12.368 7.254 1.00 64.88 89 ASP A C 1
ATOM 750 O O . ASP A 1 89 ? -20.007 -12.648 6.423 1.00 64.88 89 ASP A O 1
ATOM 754 N N . GLU A 1 90 ? -19.350 -12.520 8.563 1.00 69.38 90 GLU A N 1
ATOM 755 C CA . GLU A 1 90 ? -20.655 -12.895 9.097 1.00 69.38 90 GLU A CA 1
ATOM 756 C C . GLU A 1 90 ? -21.693 -11.790 8.851 1.00 69.38 90 GLU A C 1
ATOM 758 O O . GLU A 1 90 ? -22.844 -12.080 8.516 1.00 69.38 90 GLU A O 1
ATOM 763 N N . TRP A 1 91 ? -21.290 -10.523 8.949 1.00 68.56 91 TRP A N 1
ATOM 764 C CA . TRP A 1 91 ? -22.129 -9.375 8.626 1.00 68.56 91 TRP A CA 1
ATOM 765 C C . TRP A 1 91 ? -22.527 -9.359 7.144 1.00 68.56 91 TRP A C 1
ATOM 767 O O . TRP A 1 91 ? -23.724 -9.305 6.867 1.00 68.56 91 TRP A O 1
ATOM 777 N N . ILE A 1 92 ? -21.582 -9.517 6.207 1.00 64.06 92 ILE A N 1
ATOM 778 C CA . ILE A 1 92 ? -21.845 -9.646 4.761 1.00 64.06 92 ILE A CA 1
ATOM 779 C C . ILE A 1 92 ? -22.846 -10.777 4.506 1.00 64.06 92 ILE A C 1
ATOM 781 O O . ILE A 1 92 ? -23.796 -10.598 3.750 1.00 64.06 92 ILE A O 1
ATOM 785 N N . ARG A 1 93 ? -22.676 -11.935 5.162 1.00 66.06 93 ARG A N 1
ATOM 786 C CA . ARG A 1 93 ? -23.600 -13.077 5.025 1.00 66.06 93 ARG A CA 1
ATOM 787 C C . ARG A 1 93 ? -25.002 -12.801 5.567 1.00 66.06 93 ARG A C 1
ATOM 789 O O . ARG A 1 93 ? -25.958 -13.410 5.098 1.00 66.06 93 ARG A O 1
ATOM 796 N N . LYS A 1 94 ? -25.124 -11.943 6.582 1.00 65.69 94 LYS A N 1
ATOM 797 C CA . LYS A 1 94 ? -26.393 -11.575 7.234 1.00 65.69 94 LYS A CA 1
ATOM 798 C C . LYS A 1 94 ? -27.101 -10.396 6.564 1.00 65.69 94 LYS A C 1
ATOM 800 O O . LYS A 1 94 ? -28.206 -10.054 6.999 1.00 65.69 94 LYS A O 1
ATOM 805 N N . VAL A 1 95 ? -26.462 -9.725 5.611 1.00 68.12 95 VAL A N 1
ATOM 806 C CA . VAL A 1 95 ? -27.069 -8.677 4.787 1.00 68.12 95 VAL A CA 1
ATOM 807 C C . VAL A 1 95 ? -27.650 -9.344 3.545 1.00 68.12 95 VAL A C 1
ATOM 809 O O . VAL A 1 95 ? -26.990 -10.168 2.916 1.00 68.12 95 VAL A O 1
ATOM 812 N N . ASP A 1 96 ? -28.900 -9.025 3.210 1.00 62.75 96 ASP A N 1
ATOM 813 C CA . ASP A 1 96 ? -29.567 -9.616 2.052 1.00 62.75 96 ASP A CA 1
ATOM 814 C C . ASP A 1 96 ? -28.979 -8.989 0.780 1.00 62.75 96 ASP A C 1
ATOM 816 O O . ASP A 1 96 ? -29.295 -7.860 0.391 1.00 62.75 96 ASP A O 1
ATOM 820 N N . VAL A 1 97 ? -28.030 -9.693 0.166 1.00 64.12 97 VAL A N 1
ATOM 821 C CA . VAL A 1 97 ? -27.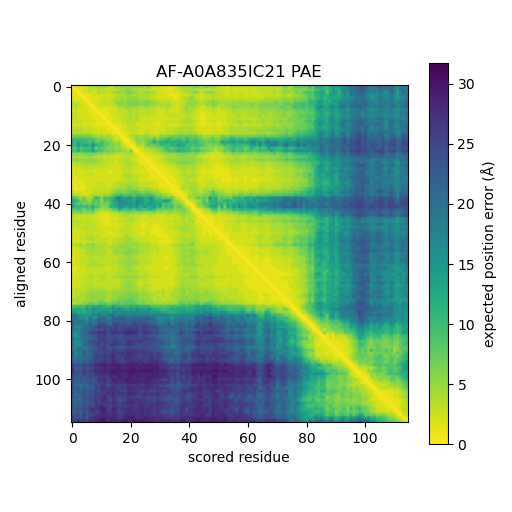439 -9.275 -1.104 1.00 64.12 97 VAL A CA 1
ATOM 822 C C . VAL A 1 97 ? -28.481 -9.529 -2.187 1.00 64.12 97 VAL A C 1
ATOM 824 O O . VAL A 1 97 ? -28.918 -10.663 -2.386 1.00 64.12 97 VAL A O 1
ATOM 827 N N . GLY A 1 98 ? -28.894 -8.471 -2.889 1.00 61.06 98 GLY A N 1
ATOM 828 C CA . GLY A 1 98 ? -29.858 -8.591 -3.979 1.00 61.06 98 GLY A CA 1
ATOM 829 C C . GLY A 1 98 ? -29.377 -9.571 -5.054 1.00 61.06 98 GLY A C 1
ATOM 830 O O . GLY A 1 98 ? -28.187 -9.858 -5.172 1.00 61.06 98 GLY A O 1
ATOM 831 N N . TYR A 1 99 ? -30.292 -10.065 -5.893 1.00 59.19 99 TYR A N 1
ATOM 832 C CA . TYR A 1 99 ? -29.963 -10.974 -7.006 1.00 59.19 99 TYR A CA 1
ATOM 833 C C . TYR A 1 99 ? -28.897 -10.425 -7.979 1.00 59.19 99 TYR A C 1
ATOM 835 O O . TYR A 1 99 ? -28.337 -11.177 -8.771 1.00 59.19 99 TYR A O 1
ATOM 843 N N . ASP A 1 100 ? -28.619 -9.123 -7.930 1.00 75.38 100 ASP A N 1
ATOM 844 C CA . ASP A 1 100 ? -27.591 -8.415 -8.690 1.00 75.38 100 ASP A CA 1
ATOM 845 C C . ASP A 1 100 ? -26.218 -8.360 -7.988 1.00 75.38 100 ASP A C 1
ATOM 847 O O . ASP A 1 100 ? -25.294 -7.717 -8.490 1.00 75.38 100 ASP A O 1
ATOM 851 N N . GLY A 1 101 ? -26.068 -9.015 -6.834 1.00 66.62 101 GLY A N 1
ATOM 852 C CA . GLY A 1 101 ? -24.831 -9.030 -6.058 1.00 66.62 101 GLY A CA 1
ATOM 853 C C . GLY A 1 101 ? -24.565 -7.731 -5.294 1.00 66.62 101 GLY A C 1
ATOM 854 O O . GLY A 1 101 ? -23.447 -7.531 -4.817 1.00 66.62 101 GLY A O 1
ATOM 855 N N . ARG A 1 102 ? -25.547 -6.824 -5.195 1.00 66.56 102 ARG A N 1
ATOM 856 C CA . ARG A 1 102 ? -25.376 -5.523 -4.541 1.00 66.56 102 ARG A CA 1
ATOM 857 C C . ARG A 1 102 ? -26.050 -5.484 -3.178 1.00 66.56 102 ARG A C 1
ATOM 859 O O . ARG A 1 102 ? -27.173 -5.946 -2.991 1.00 66.56 102 ARG A O 1
ATOM 866 N N . ILE A 1 103 ? -25.357 -4.863 -2.230 1.00 69.44 103 ILE A N 1
ATOM 867 C CA . ILE A 1 103 ? -25.919 -4.507 -0.929 1.00 69.44 103 ILE A CA 1
ATOM 868 C C . ILE A 1 103 ? -26.778 -3.256 -1.110 1.00 69.44 103 ILE A C 1
ATOM 870 O O . ILE A 1 103 ? -26.338 -2.271 -1.712 1.00 69.44 103 ILE A O 1
ATOM 874 N N . ARG A 1 104 ? -28.002 -3.268 -0.577 1.00 75.94 104 ARG A N 1
ATOM 875 C CA . ARG A 1 104 ? -28.838 -2.066 -0.565 1.00 75.94 104 ARG A CA 1
ATOM 876 C C . ARG A 1 104 ? -28.280 -1.058 0.434 1.00 75.94 104 ARG A C 1
ATOM 878 O O . ARG A 1 104 ? -28.145 -1.354 1.617 1.00 75.94 104 ARG A O 1
ATOM 885 N N . TYR A 1 105 ? -28.004 0.150 -0.052 1.00 64.56 105 TYR A N 1
ATOM 886 C CA . TYR A 1 105 ? -27.422 1.237 0.741 1.00 64.56 105 TYR A CA 1
ATOM 887 C C . TYR A 1 105 ? -28.237 1.568 2.003 1.00 64.56 105 TYR A C 1
ATOM 889 O O . TYR A 1 105 ? -27.667 1.798 3.062 1.00 64.56 105 TYR A O 1
ATOM 897 N N . GLU A 1 106 ? -29.566 1.520 1.922 1.00 68.00 106 GLU A N 1
ATOM 898 C CA . GLU A 1 106 ? -30.433 1.796 3.076 1.00 68.00 106 GLU A CA 1
ATOM 899 C C . GLU A 1 106 ? -30.298 0.742 4.188 1.00 68.00 106 GLU A C 1
ATOM 901 O O . GLU A 1 106 ? -30.253 1.089 5.366 1.00 68.00 106 GLU A O 1
ATOM 906 N N . GLU A 1 107 ? -30.157 -0.542 3.837 1.00 67.25 107 GLU A N 1
ATOM 907 C CA . GLU A 1 107 ? -29.908 -1.604 4.826 1.00 67.25 107 GLU A CA 1
ATOM 908 C C . GLU A 1 107 ? -28.507 -1.496 5.433 1.00 67.25 107 GLU A C 1
ATOM 910 O O . GLU A 1 107 ? -28.317 -1.752 6.625 1.00 67.25 107 GLU A O 1
ATOM 915 N N . PHE A 1 108 ? -27.536 -1.066 4.623 1.00 66.62 108 PHE A N 1
ATOM 916 C CA . PHE A 1 108 ? -26.182 -0.776 5.077 1.00 66.62 108 PHE A CA 1
ATOM 917 C C . PHE A 1 108 ? -26.173 0.334 6.140 1.00 66.62 108 PHE A C 1
ATOM 919 O O . PHE A 1 108 ? -25.626 0.140 7.226 1.00 66.62 108 PHE A O 1
ATOM 926 N N . ILE A 1 109 ? -26.826 1.470 5.871 1.00 68.38 109 ILE A N 1
ATOM 927 C CA . ILE A 1 109 ? -26.876 2.604 6.806 1.00 68.38 109 ILE A CA 1
ATOM 928 C C . ILE A 1 109 ? -27.655 2.251 8.071 1.00 68.38 109 ILE A C 1
ATOM 930 O O . ILE A 1 109 ? -27.176 2.528 9.170 1.00 68.38 109 ILE A O 1
ATOM 934 N N . GLN A 1 110 ? -28.813 1.596 7.946 1.00 67.06 110 GLN A N 1
ATOM 935 C CA . GLN A 1 110 ? -29.600 1.196 9.113 1.00 67.06 110 GLN A CA 1
ATOM 936 C C . GLN A 1 110 ? -28.792 0.331 10.081 1.00 67.06 110 GLN A C 1
ATOM 938 O O . GLN A 1 110 ? -28.879 0.543 11.283 1.00 67.06 110 GLN A O 1
ATOM 943 N N . ARG A 1 111 ? -27.969 -0.606 9.600 1.00 64.69 111 ARG A N 1
ATOM 944 C CA . ARG A 1 111 ? -27.172 -1.458 10.497 1.00 64.69 111 ARG A CA 1
ATOM 945 C C . ARG A 1 111 ? -25.896 -0.808 11.029 1.00 64.69 111 ARG A C 1
ATOM 947 O O . ARG A 1 111 ? -25.483 -1.175 12.122 1.00 64.69 111 ARG A O 1
ATOM 954 N N . MET A 1 112 ? -25.298 0.138 10.304 1.00 64.44 112 MET A N 1
ATOM 955 C CA . MET A 1 112 ? -24.107 0.871 10.765 1.00 64.44 112 MET A CA 1
ATOM 956 C C . MET A 1 112 ? -24.435 1.991 11.763 1.00 64.44 112 MET A C 1
ATOM 958 O O . MET A 1 112 ? -23.569 2.383 12.536 1.00 64.44 112 MET A O 1
ATOM 962 N N . VAL A 1 113 ? -25.662 2.527 11.734 1.00 63.72 113 VAL A N 1
ATOM 963 C CA . VAL A 1 113 ? -26.075 3.684 12.552 1.00 63.72 113 VAL A CA 1
ATOM 964 C C . VAL A 1 113 ? -27.008 3.295 13.709 1.00 63.72 113 VAL A C 1
ATOM 966 O O . VAL A 1 113 ? -27.123 4.048 14.669 1.00 63.72 113 VAL A O 1
ATOM 969 N N . ALA A 1 114 ? -27.678 2.136 13.667 1.00 58.12 114 ALA A N 1
ATOM 970 C CA . ALA A 1 114 ? -28.668 1.745 14.684 1.00 58.12 114 ALA A CA 1
ATOM 971 C C . ALA A 1 114 ? -28.095 1.130 15.981 1.00 58.12 114 ALA A C 1
ATOM 973 O O . ALA A 1 114 ? -28.744 0.270 16.581 1.00 58.12 114 ALA A O 1
ATOM 974 N N . LYS A 1 115 ? -26.927 1.573 16.450 1.00 49.50 115 LYS A N 1
ATOM 975 C CA . LYS A 1 115 ? -26.431 1.258 17.798 1.00 49.50 115 LYS A CA 1
ATOM 976 C C . LYS A 1 115 ? -25.972 2.512 18.524 1.00 49.50 115 LYS A C 1
ATOM 978 O O . LYS A 1 115 ? -25.089 3.208 17.982 1.00 49.50 115 LYS A O 1
#

Radius of gyration: 18.69 Å; Cα contacts (8 Å, |Δi|>4): 105; chains: 1; bounding box: 44×25×42 Å